Protein AF-A0A970MWH9-F1 (afdb_monomer)

pLDDT: mean 89.66, std 7.41, range [52.12, 96.19]

Radius of gyration: 14.28 Å; Cα contacts (8 Å, |Δi|>4): 28; chains: 1; bounding box: 33×13×35 Å

Secondary structure (DSSP, 8-state):
--HHHHHHHHTT--HHHHHHHHHHTTPPPHHHHHHHHHHTTSS-HHHHHHHHH-

Foldseek 3Di:
DDPVLVVCVVVVHDPVVSVVVCVVVPDDDLLRVVVVCVVVVNDPPVVSCVVVVD

Sequence (54 aa):
MNDDVRSAIISRSSAATIRQIAVEQGMCTLREDAVKKVRDGLTTLEEVIRVTTE

Solvent-accessible surface area (backbone atoms only — not comparable to full-atom values): 3264 Å² total; per-residue (Å²): 134,60,69,68,55,52,49,34,57,74,69,66,51,53,70,67,57,43,49,48,55,41,42,77,73,68,50,76,49,73,60,62,52,41,53,52,35,34,76,72,68,75,46,51,70,66,57,43,53,56,69,65,73,107

Structure (mmCIF, N/CA/C/O backbone):
data_AF-A0A970MWH9-F1
#
_entry.id   AF-A0A970MWH9-F1
#
loop_
_atom_site.group_PDB
_atom_site.id
_atom_site.type_symbol
_atom_site.label_atom_id
_atom_site.label_alt_id
_atom_site.label_comp_id
_atom_site.label_asym_id
_atom_site.label_entity_id
_atom_site.label_seq_id
_atom_site.pdbx_PDB_ins_code
_atom_site.Cartn_x
_atom_site.Cartn_y
_atom_site.Cartn_z
_atom_site.occupancy
_atom_site.B_iso_or_equiv
_atom_site.auth_seq_id
_atom_site.auth_comp_id
_atom_site.auth_asym_id
_atom_site.auth_atom_id
_atom_site.pdbx_PDB_model_num
ATOM 1 N N . MET A 1 1 ? -0.781 -8.940 -14.797 1.00 60.03 1 MET A N 1
ATOM 2 C CA . MET A 1 1 ? 0.651 -8.780 -14.458 1.00 60.03 1 MET A CA 1
ATOM 3 C C . MET A 1 1 ? 1.200 -7.707 -15.382 1.00 60.03 1 MET A C 1
ATOM 5 O O . MET A 1 1 ? 1.097 -7.904 -16.584 1.00 60.03 1 MET A O 1
ATOM 9 N N . ASN A 1 2 ? 1.644 -6.571 -14.837 1.00 82.25 2 ASN A N 1
ATOM 10 C CA . ASN A 1 2 ? 2.062 -5.407 -15.623 1.00 82.25 2 ASN A CA 1
ATOM 11 C C . ASN A 1 2 ? 3.481 -5.600 -16.199 1.00 82.25 2 ASN A C 1
ATOM 13 O O . ASN A 1 2 ? 4.347 -6.179 -15.535 1.00 82.25 2 ASN A O 1
ATOM 17 N N . ASP A 1 3 ? 3.694 -5.143 -17.432 1.00 88.12 3 ASP A N 1
ATOM 18 C CA . ASP A 1 3 ? 4.936 -5.314 -18.188 1.00 88.12 3 ASP A CA 1
ATOM 19 C C . ASP A 1 3 ? 6.113 -4.517 -17.598 1.00 88.12 3 ASP A C 1
ATOM 21 O O . ASP A 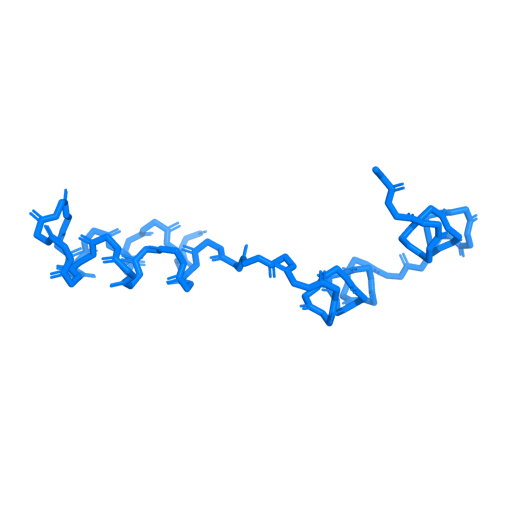1 3 ? 7.247 -5.003 -17.633 1.00 88.12 3 ASP A O 1
ATOM 25 N N . ASP A 1 4 ? 5.867 -3.374 -16.952 1.00 87.44 4 ASP A N 1
ATOM 26 C CA . ASP A 1 4 ? 6.933 -2.574 -16.327 1.00 87.44 4 ASP A CA 1
ATOM 27 C C . ASP A 1 4 ? 7.474 -3.259 -15.066 1.00 87.44 4 ASP A C 1
ATOM 29 O O . ASP A 1 4 ? 8.684 -3.356 -14.861 1.00 87.44 4 ASP A O 1
ATOM 33 N N . VAL A 1 5 ? 6.581 -3.830 -14.248 1.00 89.31 5 VAL A N 1
ATOM 34 C CA . VAL A 1 5 ? 6.965 -4.639 -13.081 1.00 89.31 5 VAL A CA 1
ATOM 35 C C . VAL A 1 5 ? 7.709 -5.898 -13.530 1.00 89.31 5 VAL A C 1
ATOM 37 O O . VAL A 1 5 ? 8.713 -6.268 -12.921 1.00 89.31 5 VAL A O 1
ATOM 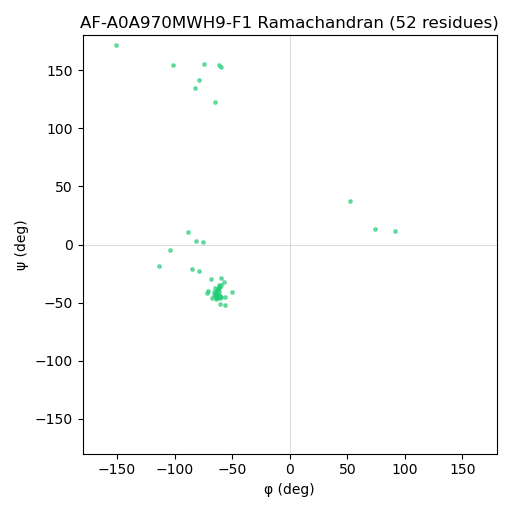40 N N . ARG A 1 6 ? 7.269 -6.546 -14.622 1.00 90.19 6 ARG A N 1
ATOM 41 C CA . ARG A 1 6 ? 7.978 -7.702 -15.200 1.00 90.19 6 ARG A CA 1
ATOM 42 C C . ARG A 1 6 ? 9.397 -7.321 -15.615 1.00 90.19 6 ARG A C 1
ATOM 44 O O . ARG A 1 6 ? 10.336 -8.050 -15.304 1.00 90.19 6 ARG A O 1
ATOM 51 N N . SER A 1 7 ? 9.543 -6.183 -16.281 1.00 91.81 7 SER A N 1
ATOM 52 C CA . SER A 1 7 ? 10.834 -5.674 -16.738 1.00 91.81 7 SER A CA 1
ATOM 53 C C . SER A 1 7 ? 11.758 -5.369 -15.559 1.00 91.81 7 SER A C 1
ATOM 55 O O . SER A 1 7 ? 12.899 -5.823 -15.562 1.00 91.81 7 SER A O 1
ATOM 57 N N . ALA A 1 8 ? 11.241 -4.723 -14.509 1.00 90.81 8 ALA A N 1
ATOM 58 C CA . ALA A 1 8 ? 11.980 -4.433 -13.279 1.00 90.81 8 ALA A CA 1
ATOM 59 C C . ALA A 1 8 ? 12.457 -5.704 -12.543 1.00 90.81 8 ALA A C 1
ATOM 61 O O . ALA A 1 8 ? 13.547 -5.730 -11.967 1.00 90.81 8 ALA A O 1
ATOM 62 N N . ILE A 1 9 ? 11.666 -6.782 -12.580 1.00 91.50 9 ILE A N 1
ATOM 63 C CA . ILE A 1 9 ? 12.065 -8.088 -12.031 1.00 91.50 9 ILE A CA 1
ATOM 64 C C . ILE A 1 9 ? 13.204 -8.694 -12.861 1.00 91.50 9 ILE A C 1
ATOM 66 O O . ILE A 1 9 ? 14.197 -9.153 -12.294 1.00 91.50 9 ILE A O 1
ATOM 70 N N . ILE A 1 10 ? 13.088 -8.675 -14.194 1.00 94.69 10 ILE A N 1
ATOM 71 C CA . ILE A 1 10 ? 14.117 -9.206 -15.105 1.00 94.69 10 ILE A CA 1
ATOM 72 C C . ILE A 1 10 ? 15.437 -8.443 -14.936 1.00 94.69 10 ILE A C 1
ATOM 74 O O . ILE A 1 10 ? 16.500 -9.062 -14.882 1.00 94.69 10 ILE A O 1
ATOM 78 N N . SER A 1 11 ? 15.379 -7.120 -14.777 1.00 93.94 11 SER A N 1
ATOM 79 C CA . SER A 1 11 ? 16.551 -6.276 -14.527 1.00 93.94 11 SER A CA 1
ATOM 80 C C . SER A 1 11 ? 17.101 -6.368 -13.101 1.00 93.94 11 SER A C 1
ATOM 82 O O . SER A 1 11 ? 18.058 -5.662 -12.786 1.00 93.94 11 SER A O 1
ATOM 84 N N . ARG A 1 12 ? 16.531 -7.218 -12.229 1.00 92.19 12 ARG A N 1
ATOM 85 C CA . ARG A 1 12 ? 16.903 -7.347 -10.806 1.00 92.19 12 ARG A CA 1
ATOM 86 C C . ARG A 1 12 ? 16.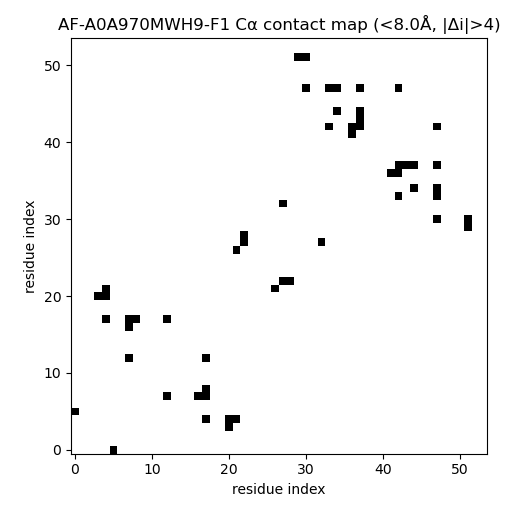905 -6.003 -10.073 1.00 92.19 12 ARG A C 1
ATOM 88 O O . ARG A 1 12 ? 17.757 -5.745 -9.221 1.00 92.19 12 ARG A O 1
ATOM 95 N N . SER A 1 13 ? 15.952 -5.141 -10.415 1.00 92.62 13 SER A N 1
ATOM 96 C CA . SER A 1 13 ? 15.777 -3.855 -9.753 1.00 92.62 13 SER A CA 1
ATOM 97 C C . SER A 1 13 ? 15.459 -4.049 -8.272 1.00 92.62 13 SER A C 1
ATOM 99 O O . SER A 1 13 ? 14.936 -5.083 -7.849 1.00 92.62 13 SER A O 1
ATOM 101 N N . SER A 1 14 ? 15.780 -3.038 -7.465 1.00 95.00 14 SER A N 1
ATOM 102 C CA . SER A 1 14 ? 15.531 -3.097 -6.027 1.00 95.00 14 SER A CA 1
ATOM 103 C C . SER A 1 14 ? 14.041 -3.286 -5.719 1.00 95.00 14 SER A C 1
ATOM 105 O O . SER A 1 14 ? 13.169 -2.826 -6.464 1.00 95.00 14 SER A O 1
ATOM 107 N N . ALA A 1 15 ? 13.738 -3.894 -4.571 1.00 91.94 15 ALA A N 1
ATOM 108 C CA . ALA A 1 15 ? 12.361 -4.024 -4.099 1.00 91.94 15 ALA A CA 1
ATOM 109 C C . ALA A 1 15 ? 11.662 -2.658 -3.962 1.00 91.94 15 ALA A C 1
ATOM 111 O O . ALA A 1 15 ? 10.466 -2.555 -4.221 1.00 91.94 15 ALA A O 1
ATOM 112 N N . ALA A 1 16 ? 12.406 -1.599 -3.617 1.00 92.38 16 ALA A N 1
ATOM 113 C CA . ALA A 1 16 ? 11.881 -0.237 -3.555 1.00 92.38 16 ALA A CA 1
ATOM 114 C C . ALA A 1 16 ? 11.435 0.268 -4.936 1.00 92.38 16 ALA A C 1
ATOM 116 O O . ALA A 1 16 ? 10.339 0.805 -5.065 1.00 92.38 16 ALA A O 1
ATOM 117 N N . THR A 1 17 ? 12.240 0.023 -5.973 1.00 92.94 17 THR A N 1
ATOM 118 C CA . THR A 1 17 ? 11.914 0.381 -7.362 1.00 92.94 17 TH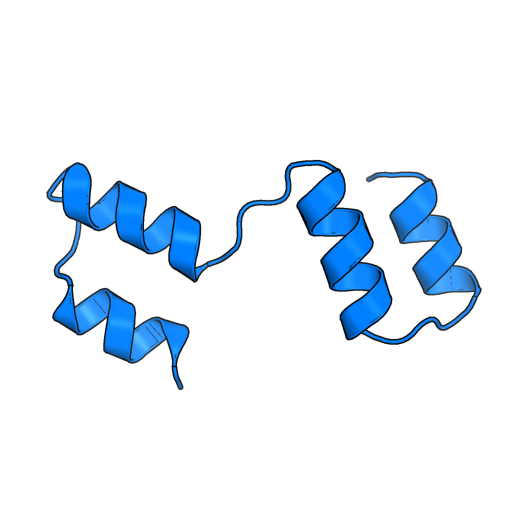R A CA 1
ATOM 119 C C . THR A 1 17 ? 10.678 -0.371 -7.852 1.00 92.94 17 THR A C 1
ATOM 121 O O . THR A 1 17 ? 9.762 0.234 -8.397 1.00 92.94 17 THR A O 1
ATOM 124 N N . ILE A 1 18 ? 10.611 -1.683 -7.609 1.00 92.88 18 ILE A N 1
ATOM 125 C CA . ILE A 1 18 ? 9.455 -2.506 -7.995 1.00 92.88 18 ILE A CA 1
ATOM 126 C C . ILE A 1 18 ? 8.190 -2.034 -7.270 1.00 92.88 18 ILE A C 1
ATOM 128 O O . ILE A 1 18 ? 7.131 -1.908 -7.884 1.00 92.88 18 ILE A O 1
ATOM 132 N N . ARG A 1 19 ? 8.303 -1.735 -5.969 1.00 90.81 19 ARG A N 1
ATOM 133 C CA . ARG A 1 19 ? 7.200 -1.202 -5.165 1.00 90.81 19 ARG A CA 1
ATOM 134 C C . ARG A 1 19 ? 6.701 0.128 -5.717 1.00 90.81 19 ARG A C 1
ATOM 136 O O . ARG A 1 19 ? 5.492 0.307 -5.800 1.00 90.81 19 ARG A O 1
ATOM 143 N N . GLN A 1 20 ? 7.602 1.035 -6.082 1.00 91.50 20 GLN A N 1
ATOM 144 C CA . GLN A 1 20 ? 7.234 2.332 -6.640 1.00 91.50 20 GLN A CA 1
ATOM 145 C C . GLN A 1 20 ? 6.446 2.175 -7.945 1.00 91.50 20 GLN A C 1
ATOM 147 O O . GLN A 1 20 ? 5.334 2.686 -8.031 1.00 91.50 20 GLN A O 1
ATOM 152 N N . ILE A 1 21 ? 6.963 1.389 -8.897 1.00 92.00 21 ILE A N 1
ATOM 153 C CA . ILE A 1 21 ? 6.283 1.112 -10.175 1.00 92.00 21 ILE A CA 1
ATOM 154 C C . ILE A 1 21 ? 4.894 0.518 -9.921 1.00 92.00 21 ILE A C 1
ATOM 156 O O . ILE A 1 21 ? 3.907 0.938 -10.517 1.00 92.00 21 ILE A O 1
ATOM 160 N N . ALA A 1 22 ? 4.791 -0.442 -9.001 1.00 91.38 22 ALA A N 1
ATOM 161 C CA . ALA A 1 22 ? 3.517 -1.074 -8.694 1.00 91.38 22 ALA A CA 1
ATOM 162 C C . ALA A 1 22 ? 2.500 -0.081 -8.095 1.00 91.38 22 ALA A C 1
ATOM 164 O O . ALA A 1 22 ? 1.334 -0.102 -8.488 1.00 91.38 22 ALA A O 1
ATOM 165 N N . VAL A 1 23 ? 2.924 0.804 -7.182 1.00 91.12 23 VAL A N 1
ATOM 166 C CA . VAL A 1 23 ? 2.055 1.840 -6.591 1.00 91.12 23 VAL A CA 1
ATOM 167 C C . VAL A 1 23 ? 1.615 2.865 -7.639 1.00 91.12 23 VAL A C 1
ATOM 169 O O . VAL A 1 23 ? 0.431 3.189 -7.703 1.00 91.12 23 VAL A O 1
ATOM 172 N N . GLU A 1 24 ? 2.523 3.321 -8.506 1.00 90.31 24 GLU A N 1
ATOM 173 C CA . GLU A 1 24 ? 2.205 4.237 -9.616 1.00 90.31 24 GLU A CA 1
ATOM 174 C C . GLU A 1 24 ? 1.167 3.642 -10.582 1.00 90.31 24 GLU A C 1
ATOM 176 O O . GLU A 1 24 ? 0.356 4.361 -11.162 1.00 90.31 24 GLU A O 1
ATOM 181 N N . GLN A 1 25 ? 1.127 2.316 -10.693 1.00 89.25 25 GLN A N 1
ATOM 182 C CA . GLN A 1 25 ? 0.164 1.580 -11.512 1.00 89.25 25 GLN A CA 1
ATOM 183 C C . GLN A 1 25 ? -1.140 1.228 -10.783 1.00 89.25 25 GLN A C 1
ATOM 185 O O . GLN A 1 25 ? -1.946 0.447 -11.293 1.00 89.25 25 GLN A O 1
ATOM 190 N N . GLY A 1 26 ? -1.367 1.794 -9.597 1.00 88.12 26 GLY A N 1
ATOM 191 C CA . GLY A 1 26 ? -2.606 1.632 -8.842 1.00 88.12 26 GLY A CA 1
ATOM 192 C C . GLY A 1 26 ? -2.610 0.466 -7.856 1.00 88.12 26 GLY A C 1
ATOM 193 O O . GLY A 1 26 ? -3.669 0.138 -7.316 1.00 88.12 26 GLY A O 1
ATOM 194 N N . MET A 1 27 ? -1.460 -0.161 -7.574 1.00 92.06 27 MET A N 1
ATOM 195 C CA . MET A 1 27 ? -1.361 -1.082 -6.441 1.00 92.06 27 MET A CA 1
ATOM 196 C C . MET A 1 27 ? -1.571 -0.308 -5.138 1.00 92.06 27 MET A C 1
ATOM 198 O O . MET A 1 27 ? -0.827 0.613 -4.813 1.00 92.06 27 MET A O 1
ATOM 202 N N . CYS A 1 28 ? -2.565 -0.727 -4.362 1.00 90.12 28 CYS A N 1
ATOM 203 C CA . CYS A 1 28 ? -2.821 -0.181 -3.039 1.00 90.12 28 CYS A CA 1
ATOM 204 C C . CYS A 1 28 ? -1.902 -0.854 -2.013 1.00 90.12 28 CYS A C 1
ATOM 206 O O . CYS A 1 28 ? -1.744 -2.076 -2.003 1.00 90.12 28 CYS A O 1
ATOM 208 N N . THR A 1 29 ? -1.289 -0.063 -1.141 1.00 90.38 29 THR A N 1
ATOM 209 C CA . THR A 1 29 ? -0.494 -0.590 -0.033 1.00 90.38 29 THR A CA 1
ATOM 210 C C . THR A 1 29 ? -1.388 -1.164 1.066 1.00 90.38 29 THR A C 1
ATOM 212 O O . THR A 1 29 ? -2.523 -0.732 1.262 1.00 90.38 29 THR A O 1
ATOM 215 N N . LEU A 1 30 ? -0.837 -2.095 1.852 1.00 89.94 30 LEU A N 1
ATOM 216 C CA . LEU A 1 30 ? -1.495 -2.658 3.039 1.00 89.94 30 LEU A CA 1
ATOM 217 C C . LEU A 1 30 ? -2.042 -1.574 3.980 1.00 89.94 30 LEU A C 1
ATOM 219 O O . LEU A 1 30 ? -3.159 -1.694 4.471 1.00 89.94 30 LEU A O 1
ATOM 223 N N . ARG A 1 31 ? -1.286 -0.491 4.193 1.00 88.62 31 ARG A N 1
ATOM 224 C CA . ARG A 1 31 ? -1.698 0.612 5.070 1.00 88.62 31 ARG A CA 1
ATOM 225 C C . ARG A 1 31 ? -2.841 1.442 4.488 1.00 88.62 31 ARG A C 1
ATOM 227 O O . ARG A 1 31 ? -3.756 1.797 5.221 1.00 88.62 31 ARG A O 1
ATOM 234 N N . GLU A 1 32 ? -2.829 1.720 3.190 1.00 90.25 32 GLU A N 1
ATOM 235 C CA . GLU A 1 32 ? -3.934 2.428 2.528 1.00 90.25 32 GLU A CA 1
ATOM 236 C C . GLU A 1 32 ? -5.228 1.606 2.523 1.00 90.25 32 GLU A C 1
ATOM 238 O O . GLU A 1 32 ? -6.305 2.151 2.758 1.00 90.25 32 GLU A O 1
ATOM 243 N N . ASP A 1 33 ? -5.133 0.296 2.285 1.00 93.44 33 ASP A N 1
ATOM 244 C CA . ASP A 1 33 ? -6.275 -0.617 2.361 1.00 93.44 33 ASP A CA 1
ATOM 245 C C . ASP A 1 33 ? -6.832 -0.705 3.789 1.00 93.44 33 ASP A C 1
ATOM 247 O O . ASP A 1 33 ? -8.039 -0.607 4.016 1.00 93.44 33 ASP A O 1
ATOM 251 N N . ALA A 1 34 ? -5.944 -0.793 4.777 1.00 91.94 34 ALA A N 1
ATOM 252 C CA . ALA A 1 34 ? -6.317 -0.841 6.181 1.00 91.94 34 ALA A CA 1
ATOM 253 C C . ALA A 1 34 ? -7.051 0.435 6.640 1.00 91.94 34 ALA A C 1
ATOM 255 O O . ALA A 1 34 ? -8.052 0.345 7.348 1.00 91.94 34 ALA A O 1
ATOM 256 N N . VAL A 1 35 ? -6.638 1.619 6.171 1.00 91.69 35 VAL A N 1
ATOM 257 C CA . VAL A 1 35 ? -7.352 2.882 6.447 1.00 91.69 35 VAL A CA 1
ATOM 258 C C . VAL A 1 35 ? -8.774 2.870 5.873 1.00 91.69 35 VAL A C 1
ATOM 260 O O . VAL A 1 35 ? -9.701 3.343 6.534 1.00 91.69 35 VAL A O 1
ATOM 263 N N . LYS A 1 36 ? -8.984 2.296 4.680 1.00 94.12 36 LYS A N 1
ATOM 264 C CA . LYS A 1 36 ? -10.335 2.143 4.107 1.00 94.12 36 LYS A CA 1
ATOM 265 C C . LYS A 1 36 ? -11.200 1.244 4.990 1.00 94.12 36 LYS A C 1
ATOM 267 O O . LYS A 1 36 ? -12.317 1.620 5.324 1.00 94.12 36 LYS A O 1
ATOM 272 N N . LYS A 1 37 ? -10.650 0.120 5.457 1.00 94.06 37 LYS A N 1
ATOM 273 C CA . LYS A 1 37 ? -11.346 -0.809 6.362 1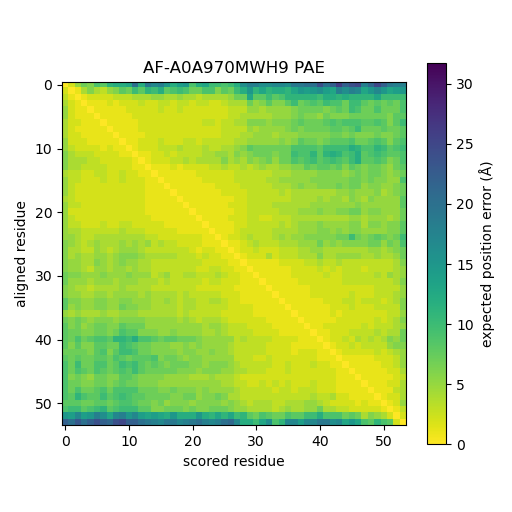.00 94.06 37 LYS A CA 1
ATOM 274 C C . LYS A 1 37 ? -11.731 -0.172 7.697 1.00 94.06 37 LYS A C 1
ATOM 276 O O . LYS A 1 37 ? -12.802 -0.476 8.210 1.00 94.06 37 LYS A O 1
ATOM 281 N N . VAL A 1 38 ? -10.900 0.720 8.246 1.00 95.19 38 VAL A N 1
ATOM 282 C CA . VAL A 1 38 ? -11.248 1.486 9.459 1.00 95.19 38 VAL A CA 1
ATOM 283 C C . VAL A 1 38 ? -12.432 2.406 9.192 1.00 95.19 38 VAL A C 1
ATOM 285 O O . VAL A 1 38 ? -13.379 2.432 9.972 1.00 95.19 38 VAL A O 1
ATOM 288 N N . ARG A 1 39 ? -12.407 3.138 8.071 1.00 93.38 39 ARG A N 1
ATOM 289 C CA . ARG A 1 39 ? -13.507 4.032 7.684 1.00 93.38 39 ARG A CA 1
ATOM 290 C C . ARG A 1 39 ? -14.821 3.276 7.488 1.00 93.38 39 ARG A C 1
ATOM 292 O O . ARG A 1 39 ? -15.873 3.789 7.850 1.00 93.38 39 ARG A O 1
ATOM 299 N N . ASP A 1 40 ? -14.747 2.066 6.950 1.00 96.19 40 ASP A N 1
ATOM 300 C CA . ASP A 1 40 ? -15.910 1.216 6.705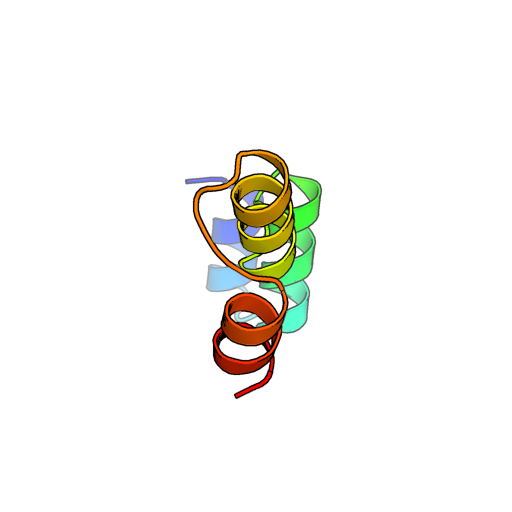 1.00 96.19 40 ASP A CA 1
ATOM 301 C C . ASP A 1 40 ? -16.357 0.452 7.977 1.00 96.19 40 ASP A C 1
ATOM 303 O O . ASP A 1 40 ? -17.297 -0.339 7.930 1.00 96.19 40 ASP A O 1
ATOM 307 N N . GLY A 1 41 ? -15.702 0.683 9.125 1.00 93.25 41 GLY A N 1
ATOM 308 C CA . GLY A 1 41 ? -16.048 0.084 10.419 1.00 93.25 41 GLY A CA 1
ATOM 309 C C . GLY A 1 41 ? -15.674 -1.396 10.560 1.00 93.25 41 GLY A C 1
ATOM 310 O O . GLY A 1 41 ? -16.140 -2.058 11.484 1.00 93.25 41 GLY A O 1
ATOM 311 N N .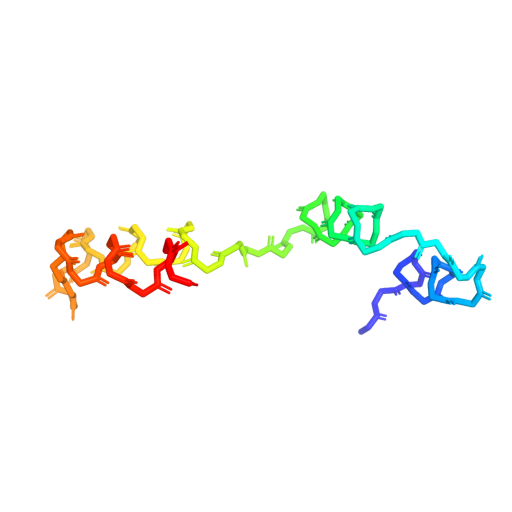 LEU A 1 42 ? -14.847 -1.926 9.656 1.00 95.25 42 LEU A N 1
ATOM 312 C CA . LEU A 1 42 ? -14.458 -3.341 9.615 1.00 95.25 42 LEU A CA 1
ATOM 313 C C . LEU A 1 42 ? -13.277 -3.672 10.537 1.00 95.25 42 LEU A C 1
ATOM 315 O O . LEU A 1 42 ? -13.060 -4.837 10.860 1.00 95.25 42 LEU A O 1
ATOM 319 N N . THR A 1 43 ? -12.482 -2.673 10.920 1.00 93.69 43 THR A N 1
ATOM 320 C CA . THR A 1 43 ? -11.332 -2.835 11.822 1.00 93.69 43 THR A CA 1
ATOM 321 C C . THR A 1 43 ? -11.076 -1.560 12.630 1.00 93.69 43 THR A C 1
ATOM 323 O O . THR A 1 43 ? -11.685 -0.521 12.372 1.00 93.69 43 THR A O 1
ATOM 326 N N . THR A 1 44 ? -10.177 -1.626 13.611 1.00 93.00 44 THR A N 1
ATOM 327 C CA . THR A 1 44 ? -9.794 -0.492 14.462 1.00 93.00 44 THR A CA 1
ATOM 328 C C . THR A 1 44 ? -8.463 0.108 14.021 1.00 93.00 44 THR A C 1
ATOM 330 O O . THR A 1 44 ? -7.616 -0.565 13.436 1.00 93.00 44 THR A O 1
ATOM 333 N N . LEU A 1 45 ? -8.250 1.393 14.322 1.00 90.19 45 LEU A N 1
ATOM 334 C CA . LEU A 1 45 ? -6.977 2.061 14.031 1.00 90.19 45 LEU A CA 1
ATOM 335 C C . LEU A 1 45 ? -5.794 1.385 14.746 1.00 90.19 45 LEU A C 1
ATOM 337 O O . LEU A 1 45 ? -4.705 1.301 14.185 1.00 90.19 45 LEU A O 1
ATOM 341 N N . GLU A 1 46 ? -6.024 0.873 15.955 1.00 91.75 46 GLU A N 1
ATOM 342 C CA . GLU A 1 46 ? -5.040 0.112 16.730 1.00 91.75 46 GLU A CA 1
ATOM 343 C C . GLU A 1 46 ? -4.588 -1.152 15.989 1.00 91.75 46 GLU A C 1
ATOM 345 O O . GLU A 1 46 ? -3.389 -1.390 15.839 1.00 91.75 46 GLU A O 1
ATOM 350 N N . GLU A 1 47 ? -5.536 -1.907 15.431 1.00 90.38 47 GLU A N 1
ATOM 351 C CA . GLU A 1 47 ? -5.245 -3.114 14.659 1.00 90.38 47 GLU A CA 1
ATOM 352 C C . GLU A 1 47 ? -4.467 -2.797 13.372 1.00 90.38 47 GLU A C 1
ATOM 354 O O . GLU A 1 47 ? -3.542 -3.518 12.998 1.00 90.38 47 GLU A O 1
ATOM 359 N N . VAL A 1 48 ? -4.778 -1.674 12.716 1.00 90.62 48 VAL A N 1
ATOM 360 C CA . VAL A 1 48 ? -4.020 -1.211 11.543 1.00 90.62 48 VAL A CA 1
ATOM 361 C C . VAL A 1 48 ? -2.570 -0.894 11.893 1.00 90.62 48 VAL A C 1
ATOM 363 O O . VAL A 1 48 ? -1.665 -1.284 11.153 1.00 90.62 48 VAL A O 1
ATOM 366 N N . ILE A 1 49 ? -2.331 -0.185 12.998 1.00 89.19 49 ILE A N 1
ATOM 367 C CA . ILE A 1 49 ? -0.974 0.169 13.433 1.00 89.19 49 ILE A CA 1
ATOM 368 C C . ILE A 1 49 ? -0.183 -1.098 13.757 1.00 89.19 49 ILE A C 1
ATOM 370 O O . ILE A 1 49 ? 0.943 -1.235 13.283 1.00 89.19 49 ILE A O 1
ATOM 374 N N . ARG A 1 50 ? -0.785 -2.044 14.482 1.00 89.19 50 ARG A N 1
ATOM 375 C CA . ARG A 1 50 ? -0.162 -3.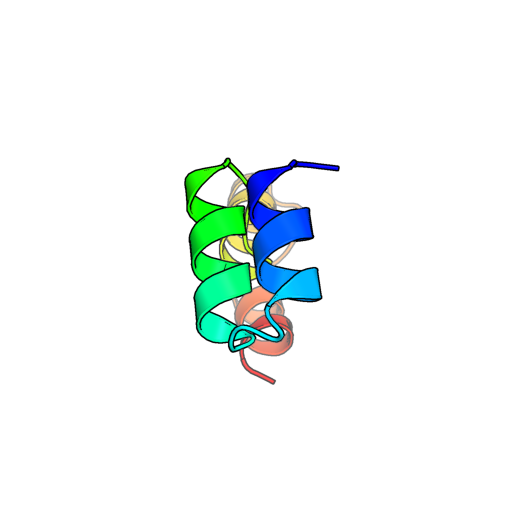329 14.815 1.00 89.19 50 ARG A CA 1
ATOM 376 C C . ARG A 1 50 ? 0.285 -4.083 13.557 1.00 89.19 50 ARG A C 1
ATOM 378 O O . ARG A 1 50 ? 1.452 -4.403 13.410 1.00 89.19 50 ARG A O 1
ATOM 385 N N . VAL A 1 51 ? -0.612 -4.264 12.589 1.00 87.25 51 VAL A N 1
ATOM 386 C CA . VAL A 1 51 ? -0.358 -5.125 11.418 1.00 87.25 51 VAL A CA 1
ATOM 387 C C . VAL A 1 51 ? 0.515 -4.470 10.335 1.00 87.25 51 VAL A C 1
ATOM 389 O O . VAL A 1 51 ? 1.107 -5.172 9.521 1.00 87.25 51 VAL A O 1
ATOM 392 N N . THR A 1 52 ? 0.586 -3.136 10.269 1.00 83.94 52 THR A N 1
ATOM 393 C CA . THR A 1 52 ? 1.301 -2.435 9.178 1.00 83.94 52 THR A CA 1
ATOM 394 C C . THR A 1 52 ? 2.664 -1.865 9.562 1.00 83.94 52 THR A C 1
ATOM 396 O O . THR A 1 52 ? 3.353 -1.332 8.685 1.00 83.94 52 THR A O 1
ATOM 399 N N . THR A 1 53 ? 3.041 -1.956 10.839 1.00 75.75 53 THR A N 1
ATOM 400 C CA . THR A 1 53 ? 4.305 -1.416 11.369 1.00 75.75 53 THR A CA 1
ATOM 401 C C . THR A 1 53 ? 5.266 -2.508 11.853 1.00 75.75 53 THR A C 1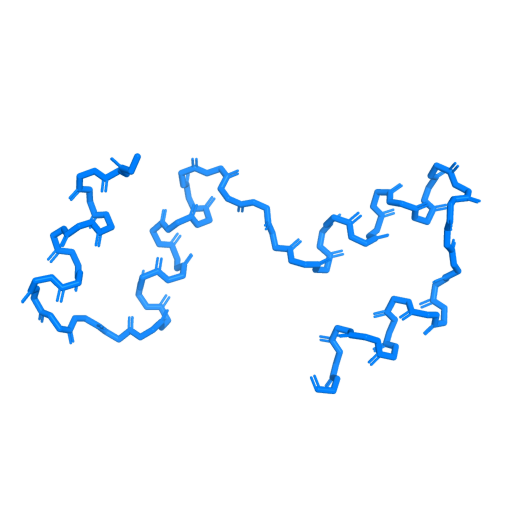
ATOM 403 O O . THR A 1 53 ? 6.455 -2.222 11.980 1.00 75.75 53 THR A O 1
ATOM 406 N N . GLU A 1 54 ? 4.769 -3.725 12.106 1.00 52.12 54 GLU A N 1
ATOM 407 C CA . GLU A 1 54 ? 5.571 -4.921 12.425 1.00 52.12 54 GLU A CA 1
ATOM 408 C C . GLU A 1 54 ? 6.210 -5.570 11.184 1.00 52.12 54 GLU A C 1
ATOM 410 O O . GLU A 1 54 ? 5.602 -5.525 10.087 1.00 52.12 54 GLU A O 1
#

Mean predicted aligned error: 4.67 Å